Protein AF-A0A3M3AN66-F1 (afdb_monomer_lite)

Secondary structure (DSSP, 8-state):
-HHHHHHHHHHHHHT--S-------GGGHHHHHHHHHHHHHHTTS-S-----------

Foldseek 3Di:
DVQLVVQVVVCVVVVNPADRDGADPDPCRQVVQVVVQVVCCVVVSDVDDDGGDDDDDD

Organism: Pseudomonas syringae pv. maculicola (NCBI:txid59511)

Structure (mmCIF, N/CA/C/O backbone):
data_AF-A0A3M3AN66-F1
#
_entry.id   AF-A0A3M3AN66-F1
#
loop_
_atom_site.group_PDB
_atom_site.id
_atom_site.type_symbol
_atom_site.label_atom_id
_atom_site.label_alt_id
_atom_site.label_comp_id
_atom_site.label_asym_id
_atom_site.label_entity_id
_atom_site.label_seq_id
_atom_site.pdbx_PDB_ins_code
_atom_site.Cartn_x
_atom_site.Cartn_y
_atom_site.Cartn_z
_atom_site.occupancy
_atom_site.B_iso_or_equiv
_atom_site.auth_seq_id
_atom_site.auth_comp_id
_atom_site.auth_asym_id
_atom_site.auth_atom_id
_atom_site.pdbx_PDB_model_num
ATOM 1 N N . SER A 1 1 ? -5.690 8.706 -14.930 1.00 56.84 1 SER A N 1
ATOM 2 C CA . SER A 1 1 ? -6.940 7.912 -14.880 1.00 56.84 1 SER A CA 1
ATOM 3 C C . SER A 1 1 ? -6.737 6.408 -14.694 1.00 56.84 1 SER A C 1
ATOM 5 O O . SER A 1 1 ? -7.561 5.795 -14.040 1.00 56.84 1 SER A O 1
ATOM 7 N N . ALA A 1 2 ? -5.682 5.766 -15.215 1.00 71.75 2 ALA A N 1
ATOM 8 C CA . ALA A 1 2 ? -5.502 4.315 -15.020 1.00 71.75 2 ALA A CA 1
ATOM 9 C C . ALA A 1 2 ? -5.229 3.907 -13.552 1.00 71.75 2 ALA A C 1
ATOM 11 O O . ALA A 1 2 ? -5.708 2.873 -13.093 1.00 71.75 2 ALA A O 1
ATOM 12 N N . THR A 1 3 ? -4.515 4.740 -12.790 1.00 80.31 3 THR A N 1
ATOM 13 C CA . THR A 1 3 ? -4.149 4.476 -11.388 1.00 80.31 3 THR A CA 1
ATOM 14 C C . THR A 1 3 ? -5.340 4.502 -10.425 1.00 80.31 3 THR A C 1
ATOM 16 O O . THR A 1 3 ? -5.420 3.644 -9.550 1.00 80.31 3 THR A O 1
ATOM 19 N N . CYS A 1 4 ? -6.322 5.396 -10.608 1.00 86.38 4 CYS A N 1
A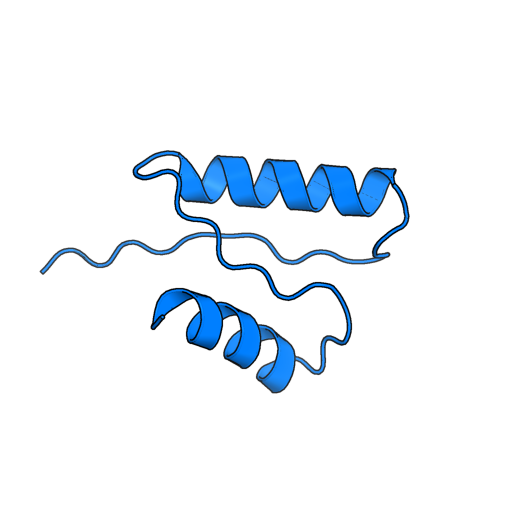TOM 20 C CA . CYS A 1 4 ? -7.540 5.392 -9.781 1.00 86.38 4 CYS A CA 1
ATOM 21 C C . CYS A 1 4 ? -8.430 4.167 -10.040 1.00 86.38 4 CYS A C 1
ATOM 23 O O . CYS A 1 4 ? -9.024 3.631 -9.106 1.00 86.38 4 CYS A O 1
ATOM 25 N N . VAL A 1 5 ? -8.449 3.654 -11.277 1.00 92.44 5 VAL A N 1
ATOM 26 C CA . VAL A 1 5 ? -9.131 2.391 -11.599 1.00 92.44 5 VAL A CA 1
ATOM 27 C C . VAL A 1 5 ? -8.458 1.209 -10.899 1.00 92.44 5 VAL A C 1
ATOM 29 O O . VAL A 1 5 ? -9.157 0.307 -10.445 1.00 92.44 5 VAL A O 1
ATOM 32 N N . ALA A 1 6 ? -7.128 1.205 -10.759 1.00 91.50 6 ALA A N 1
ATOM 33 C CA . ALA A 1 6 ? -6.425 0.154 -10.024 1.00 91.50 6 ALA A CA 1
ATOM 34 C C . ALA A 1 6 ? -6.849 0.108 -8.544 1.00 91.50 6 ALA A C 1
ATOM 36 O O . ALA A 1 6 ? -7.226 -0.959 -8.063 1.00 91.50 6 ALA A O 1
ATOM 37 N N . ALA A 1 7 ? -6.877 1.256 -7.856 1.00 91.62 7 ALA A N 1
ATOM 38 C CA . ALA A 1 7 ? -7.339 1.341 -6.466 1.00 91.62 7 ALA A CA 1
ATOM 39 C C . ALA A 1 7 ? -8.798 0.871 -6.318 1.00 91.62 7 ALA A C 1
ATOM 41 O O . ALA A 1 7 ? -9.095 0.015 -5.485 1.00 91.62 7 ALA A O 1
ATOM 42 N N . GLY A 1 8 ? -9.696 1.349 -7.189 1.00 93.06 8 GLY A N 1
ATOM 43 C CA . GLY A 1 8 ? -11.100 0.931 -7.191 1.00 93.06 8 GLY A CA 1
ATOM 44 C C . GLY A 1 8 ? -11.289 -0.565 -7.464 1.00 93.06 8 GLY A C 1
ATOM 45 O O . GLY A 1 8 ? -12.116 -1.210 -6.823 1.00 93.06 8 GLY A O 1
ATOM 46 N N . ARG A 1 9 ? -10.491 -1.150 -8.368 1.00 95.12 9 ARG A N 1
ATOM 47 C CA . ARG A 1 9 ? -10.519 -2.594 -8.644 1.00 95.12 9 ARG A CA 1
ATOM 48 C C . ARG A 1 9 ? -10.079 -3.422 -7.447 1.00 95.12 9 ARG A C 1
ATOM 50 O O . ARG A 1 9 ? -10.720 -4.427 -7.170 1.00 95.12 9 ARG A O 1
ATOM 57 N N . VAL A 1 10 ? -9.027 -3.016 -6.737 1.00 93.62 10 VAL A N 1
ATOM 58 C CA . VAL A 1 10 ? -8.587 -3.720 -5.523 1.00 93.62 10 VAL A CA 1
ATOM 59 C C . VAL A 1 10 ? -9.688 -3.691 -4.463 1.00 93.62 10 VAL A C 1
ATOM 61 O O . VAL A 1 10 ? -10.037 -4.746 -3.936 1.00 93.62 10 VAL A O 1
ATOM 64 N N . SER A 1 11 ? -10.296 -2.526 -4.212 1.00 94.56 11 SER A N 1
ATOM 65 C CA . SER A 1 11 ? -11.408 -2.411 -3.261 1.00 94.56 11 SER A CA 1
ATOM 66 C C . SER A 1 11 ? -12.604 -3.270 -3.664 1.00 94.56 11 SER A C 1
ATOM 68 O O . SER A 1 11 ? -13.132 -3.999 -2.830 1.00 94.56 11 SER A O 1
ATOM 70 N N . TYR A 1 12 ? -12.992 -3.256 -4.943 1.00 95.56 12 TYR A N 1
ATOM 71 C CA . TYR A 1 12 ? -14.088 -4.084 -5.449 1.00 95.56 12 TYR A CA 1
ATOM 72 C C . TYR A 1 12 ? -13.805 -5.584 -5.295 1.00 95.56 12 TYR A C 1
ATOM 74 O O . TYR A 1 12 ? -14.628 -6.308 -4.743 1.00 95.56 12 TYR A O 1
ATOM 82 N N . CYS A 1 13 ? -12.629 -6.050 -5.730 1.00 96.81 13 CYS A N 1
ATOM 83 C CA . CYS A 1 13 ? -12.252 -7.463 -5.661 1.00 96.81 13 CYS A CA 1
ATOM 84 C C . CYS A 1 13 ? -12.194 -7.999 -4.223 1.00 96.81 13 CYS A C 1
ATOM 86 O O . CYS A 1 13 ? -12.478 -9.172 -4.002 1.00 96.81 13 CYS A O 1
ATOM 88 N N . LEU A 1 14 ? -11.820 -7.157 -3.257 1.00 94.31 14 LEU A N 1
ATOM 89 C CA . LEU A 1 14 ? -11.722 -7.521 -1.841 1.00 94.31 14 LEU A CA 1
ATOM 90 C C . LEU A 1 14 ? -12.986 -7.171 -1.032 1.00 94.31 14 LEU A C 1
ATOM 92 O O . LEU A 1 14 ? -13.023 -7.420 0.170 1.00 94.31 14 LEU A O 1
ATOM 96 N N . GLY A 1 15 ? -14.012 -6.582 -1.657 1.00 93.94 15 GLY A N 1
ATOM 97 C CA . GLY A 1 15 ? -15.239 -6.151 -0.979 1.00 93.94 15 GLY A CA 1
ATOM 98 C C . GLY A 1 15 ? -15.054 -4.985 0.002 1.00 93.94 15 GLY A C 1
ATOM 99 O O . GLY A 1 15 ? -15.894 -4.782 0.877 1.00 93.94 15 GLY A O 1
ATOM 100 N N . LEU A 1 16 ? -13.976 -4.204 -0.120 1.00 94.25 16 LEU A N 1
ATOM 101 C CA . LEU A 1 16 ? -13.674 -3.087 0.778 1.00 94.25 16 LEU A CA 1
ATOM 102 C C . LEU A 1 16 ? -14.574 -1.884 0.467 1.00 94.25 16 LEU A C 1
ATOM 104 O O . LEU A 1 16 ? -14.666 -1.454 -0.680 1.00 94.25 16 LEU A O 1
ATOM 108 N N . GLN A 1 17 ? -15.204 -1.325 1.502 1.00 92.44 17 GLN A N 1
ATOM 109 C CA . GLN A 1 17 ? -16.099 -0.157 1.405 1.00 92.44 17 GLN A CA 1
ATOM 110 C C . GLN A 1 17 ? -15.469 1.137 1.953 1.00 92.44 17 GLN A C 1
ATOM 112 O O . GLN A 1 17 ? -16.135 2.163 2.051 1.00 92.44 17 GLN A O 1
ATOM 117 N N . GLY A 1 18 ? -14.194 1.079 2.347 1.00 90.25 18 GLY A N 1
ATOM 118 C CA . GLY A 1 18 ? -13.428 2.232 2.815 1.00 90.25 18 GLY A CA 1
ATOM 119 C C . GLY A 1 18 ? -12.883 3.106 1.673 1.00 90.25 18 GLY A C 1
ATOM 120 O O . GLY A 1 18 ? -13.181 2.866 0.499 1.00 90.25 18 GLY A O 1
ATOM 121 N N . PRO A 1 19 ? -12.051 4.111 1.995 1.00 90.69 19 PRO A N 1
ATOM 122 C CA . PRO A 1 19 ? -11.476 5.021 1.007 1.00 90.69 19 PRO A CA 1
ATOM 123 C C . PRO A 1 19 ? -10.616 4.284 -0.035 1.00 90.69 19 PRO A C 1
ATOM 125 O O . PRO A 1 19 ? -9.702 3.536 0.309 1.00 90.69 19 PRO A O 1
ATOM 128 N N . ALA A 1 20 ? -10.889 4.527 -1.321 1.00 94.00 20 ALA A N 1
ATOM 129 C CA . ALA A 1 20 ? -10.156 3.958 -2.455 1.00 94.00 20 ALA A CA 1
ATOM 130 C C . ALA A 1 20 ? -9.352 5.054 -3.174 1.00 94.00 20 ALA A C 1
ATOM 132 O O . ALA A 1 20 ? -9.868 5.750 -4.050 1.00 94.00 20 ALA A O 1
ATOM 133 N N . LEU A 1 21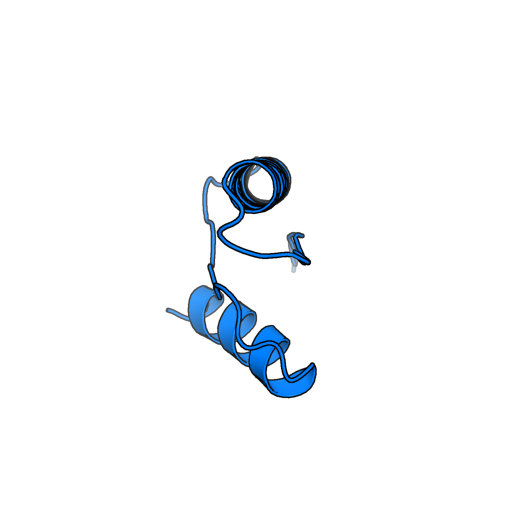 ? -8.087 5.225 -2.782 1.00 93.94 21 LEU A N 1
ATOM 134 C CA . LEU A 1 21 ? -7.231 6.323 -3.237 1.00 93.94 21 LEU A CA 1
ATOM 135 C C . LEU A 1 21 ? -6.088 5.819 -4.122 1.00 93.94 21 LEU A C 1
ATOM 137 O O . LEU A 1 21 ? -5.461 4.803 -3.834 1.00 93.94 21 LEU A O 1
ATOM 141 N N . ALA A 1 22 ? -5.789 6.571 -5.180 1.00 93.94 22 ALA A N 1
ATOM 142 C CA . ALA A 1 22 ? -4.568 6.416 -5.960 1.00 93.94 22 ALA A CA 1
ATOM 143 C C . ALA A 1 22 ? -3.661 7.620 -5.707 1.00 93.94 22 ALA A C 1
ATOM 145 O O . ALA A 1 22 ? -4.076 8.758 -5.924 1.00 93.94 22 ALA A O 1
ATOM 146 N N . ILE A 1 23 ? -2.441 7.352 -5.246 1.00 92.94 23 ILE A N 1
ATOM 147 C CA . ILE A 1 23 ? -1.464 8.370 -4.858 1.00 92.94 23 ILE A CA 1
ATOM 148 C C . ILE A 1 23 ? -0.289 8.298 -5.827 1.00 92.94 23 ILE A C 1
ATOM 150 O O . ILE A 1 23 ? 0.303 7.236 -6.010 1.00 92.94 23 ILE A O 1
ATOM 154 N N . ASP A 1 24 ? 0.027 9.435 -6.439 1.00 92.12 24 ASP A N 1
ATOM 155 C CA . ASP A 1 24 ? 1.180 9.607 -7.314 1.00 92.12 24 ASP A CA 1
ATOM 156 C C . ASP A 1 24 ? 2.005 10.793 -6.814 1.00 92.12 24 ASP A C 1
ATOM 158 O O . ASP A 1 24 ? 1.655 11.958 -7.001 1.00 92.12 24 ASP A O 1
ATOM 162 N N . THR A 1 25 ? 3.090 10.468 -6.120 1.00 91.44 25 THR A N 1
ATOM 163 C CA . THR A 1 25 ? 4.125 11.410 -5.690 1.00 91.44 25 THR A CA 1
ATOM 164 C C . THR A 1 25 ? 5.484 10.997 -6.259 1.00 91.44 25 THR A C 1
ATOM 166 O O . 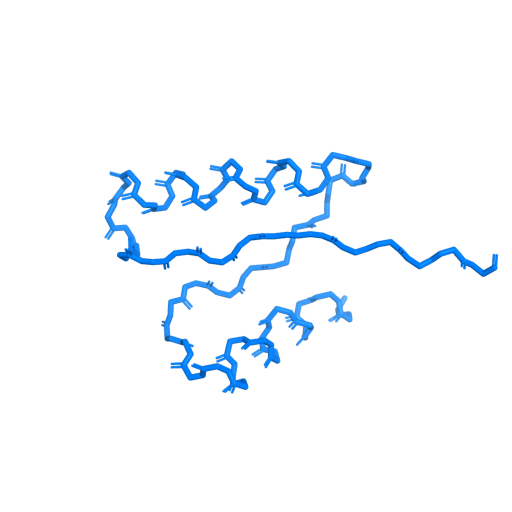THR A 1 25 ? 6.517 11.158 -5.607 1.00 91.44 25 THR A O 1
ATOM 169 N N . ALA A 1 26 ? 5.500 10.418 -7.467 1.00 90.69 26 ALA A N 1
ATOM 170 C CA . ALA A 1 26 ? 6.683 9.828 -8.092 1.00 90.69 26 ALA A CA 1
ATOM 171 C C . ALA A 1 26 ? 7.320 8.718 -7.224 1.00 90.69 26 ALA A C 1
ATOM 173 O O . ALA A 1 26 ? 6.630 7.819 -6.740 1.00 90.69 26 ALA A O 1
ATOM 174 N N . CYS A 1 27 ? 8.639 8.744 -7.019 1.00 91.31 27 CYS A N 1
ATOM 175 C CA . CYS A 1 27 ? 9.390 7.667 -6.361 1.00 91.31 27 CYS A CA 1
ATOM 176 C C . CYS A 1 27 ? 8.989 7.419 -4.896 1.00 91.31 27 CYS A C 1
ATOM 178 O O . CYS A 1 27 ? 9.285 6.357 -4.354 1.00 91.31 27 CYS A O 1
ATOM 180 N N . SER A 1 28 ? 8.328 8.380 -4.245 1.00 94.62 28 SER A N 1
ATOM 181 C CA . SER A 1 28 ? 7.873 8.263 -2.855 1.00 94.62 28 SER A CA 1
ATOM 182 C C . SER A 1 28 ? 6.431 7.768 -2.720 1.00 94.62 28 SER A C 1
ATOM 184 O O . SER A 1 28 ? 5.948 7.645 -1.596 1.00 94.62 28 SER A O 1
ATOM 186 N N . SER A 1 29 ? 5.750 7.447 -3.828 1.00 92.69 29 SER A N 1
ATOM 187 C CA . SER A 1 29 ? 4.312 7.130 -3.836 1.00 92.69 29 SER A CA 1
ATOM 188 C C . SER A 1 29 ? 3.927 6.028 -2.849 1.00 92.69 29 SER A C 1
ATOM 190 O O . SER A 1 29 ? 2.925 6.151 -2.151 1.00 92.69 29 SER A O 1
ATOM 192 N N . SER A 1 30 ? 4.737 4.970 -2.733 1.00 92.25 30 SER A N 1
ATOM 193 C CA . SER A 1 30 ? 4.477 3.864 -1.802 1.00 92.25 30 SER A CA 1
ATOM 194 C C . SER A 1 30 ? 4.586 4.285 -0.333 1.00 92.25 30 SER A C 1
ATOM 196 O O . SER A 1 30 ? 3.755 3.888 0.481 1.00 92.25 30 SER A O 1
ATOM 198 N N . LEU A 1 31 ? 5.567 5.126 0.011 1.00 94.94 31 LEU A N 1
ATOM 199 C CA . LEU A 1 31 ? 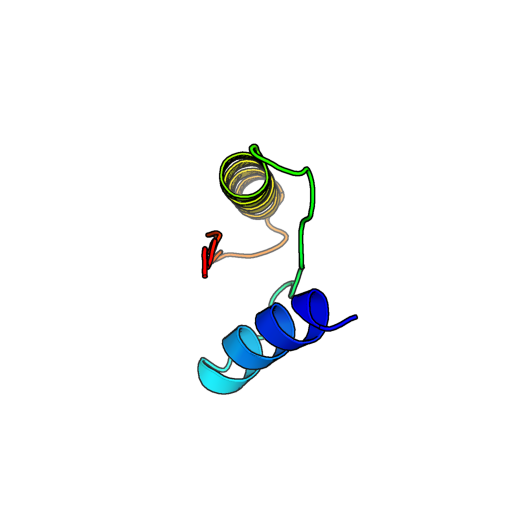5.722 5.665 1.364 1.00 94.94 31 LEU A CA 1
ATOM 200 C C . LEU A 1 31 ? 4.599 6.641 1.714 1.00 94.94 31 LEU A C 1
ATOM 202 O O . LEU A 1 31 ? 4.075 6.589 2.826 1.00 94.94 31 LEU A O 1
ATOM 206 N N . VAL A 1 32 ? 4.197 7.493 0.769 1.00 96.69 32 VAL A N 1
ATOM 207 C CA . VAL A 1 32 ? 3.074 8.416 0.974 1.00 96.69 32 VAL A CA 1
ATOM 208 C C . VAL A 1 32 ? 1.767 7.638 1.135 1.00 96.69 32 VAL A C 1
ATOM 210 O O . VAL A 1 32 ? 1.006 7.937 2.049 1.00 96.69 32 VAL A O 1
ATOM 213 N N . ALA A 1 33 ? 1.540 6.576 0.355 1.00 95.38 33 ALA A N 1
ATOM 214 C CA . ALA A 1 33 ? 0.366 5.718 0.521 1.00 95.38 33 ALA A CA 1
ATOM 215 C C . ALA A 1 33 ? 0.284 5.087 1.919 1.00 95.38 33 ALA A C 1
ATOM 217 O O . ALA A 1 33 ? -0.784 5.075 2.532 1.00 95.38 33 ALA A O 1
ATOM 218 N N . ILE A 1 34 ? 1.412 4.608 2.455 1.00 96.25 34 ILE A N 1
ATOM 219 C CA . ILE A 1 34 ? 1.477 4.083 3.826 1.00 96.25 34 ILE A CA 1
ATOM 220 C C . ILE A 1 34 ? 1.210 5.195 4.846 1.00 96.25 34 ILE A C 1
ATOM 222 O O . ILE A 1 34 ? 0.449 4.990 5.790 1.00 96.25 34 ILE A O 1
ATOM 226 N N . HIS A 1 35 ? 1.803 6.377 4.662 1.00 96.94 35 HIS A N 1
ATOM 227 C CA . HIS A 1 35 ? 1.585 7.516 5.551 1.00 96.94 35 HIS A CA 1
ATOM 228 C C . HIS A 1 35 ? 0.099 7.886 5.646 1.00 96.94 35 HIS A C 1
ATOM 230 O O . HIS A 1 35 ? -0.433 7.971 6.756 1.00 96.94 35 HIS A O 1
ATOM 236 N N . THR A 1 36 ? -0.576 8.018 4.502 1.00 96.06 36 THR A N 1
ATOM 237 C CA . THR A 1 36 ? -2.007 8.333 4.421 1.00 96.06 36 THR A CA 1
ATOM 238 C C . THR A 1 36 ? -2.869 7.235 5.045 1.00 96.06 36 THR A C 1
ATOM 240 O O . THR A 1 36 ? -3.810 7.538 5.771 1.00 96.06 36 THR A O 1
ATOM 243 N N . ALA A 1 37 ? -2.534 5.958 4.842 1.00 96.31 37 ALA A N 1
ATOM 244 C CA . ALA A 1 37 ? -3.245 4.851 5.484 1.00 96.31 37 ALA A CA 1
ATOM 245 C C . ALA A 1 37 ? -3.131 4.895 7.014 1.00 96.31 37 ALA A C 1
ATOM 247 O O . ALA A 1 37 ? -4.126 4.746 7.722 1.00 96.31 37 ALA A O 1
ATOM 248 N N . CYS A 1 38 ? -1.933 5.155 7.539 1.00 96.88 38 CYS A N 1
ATOM 249 C CA . CYS A 1 38 ? -1.733 5.316 8.973 1.00 96.88 38 CYS A CA 1
ATOM 250 C C . CYS A 1 38 ? -2.492 6.532 9.527 1.00 96.88 38 CYS A C 1
ATOM 252 O O . CYS A 1 38 ? -2.956 6.491 10.664 1.00 96.88 38 CYS A O 1
ATOM 254 N N . GLU A 1 39 ? -2.602 7.616 8.757 1.00 97.25 39 GLU A N 1
ATOM 255 C CA . GLU A 1 39 ? -3.390 8.789 9.139 1.00 97.25 39 GLU A CA 1
ATOM 256 C C . GLU A 1 39 ? -4.885 8.470 9.192 1.00 97.25 39 GLU A C 1
ATOM 258 O O . GLU A 1 39 ? -5.502 8.719 10.221 1.00 97.25 39 GLU A O 1
ATOM 263 N N . ALA A 1 40 ? -5.434 7.807 8.171 1.00 95.38 40 ALA A N 1
ATOM 264 C CA . ALA A 1 40 ? -6.839 7.394 8.137 1.00 95.38 40 ALA A CA 1
ATOM 265 C C . ALA A 1 40 ? -7.211 6.458 9.303 1.00 95.38 40 ALA A C 1
ATOM 267 O O . ALA A 1 40 ? -8.283 6.589 9.895 1.00 95.38 40 ALA A O 1
ATOM 268 N N . LEU A 1 41 ? -6.307 5.547 9.685 1.00 96.25 41 LEU A N 1
ATOM 269 C CA . LEU A 1 41 ? -6.480 4.696 10.868 1.00 96.25 41 LEU A CA 1
ATOM 270 C C . LEU A 1 41 ? -6.482 5.515 12.170 1.00 96.25 41 LEU A C 1
ATOM 272 O O . LEU A 1 41 ? -7.320 5.286 13.038 1.00 96.25 41 LEU A O 1
ATOM 276 N N . ARG A 1 42 ? -5.568 6.486 12.317 1.00 96.81 42 ARG A N 1
ATOM 277 C CA . ARG A 1 42 ? -5.502 7.357 13.509 1.00 96.81 42 ARG A CA 1
ATOM 278 C C . ARG A 1 42 ? -6.716 8.277 13.628 1.00 96.81 42 ARG A C 1
ATOM 280 O O . ARG A 1 42 ? -7.199 8.496 14.736 1.00 96.81 42 ARG A O 1
ATOM 287 N N . SER A 1 43 ? -7.208 8.784 12.503 1.00 96.25 43 SER A N 1
ATOM 288 C CA . SER A 1 43 ? -8.395 9.640 12.426 1.00 96.25 43 SER A CA 1
ATOM 289 C C . SER A 1 43 ? -9.706 8.865 12.593 1.00 96.25 43 SER A C 1
ATOM 291 O O . SER A 1 43 ? -10.752 9.486 12.736 1.00 96.25 43 SER A O 1
ATOM 293 N N . ASN A 1 44 ? -9.659 7.526 12.655 1.00 93.88 44 ASN A N 1
ATOM 294 C CA . ASN A 1 44 ? -10.826 6.635 12.663 1.00 93.88 44 ASN A CA 1
ATOM 295 C C . ASN A 1 44 ? -11.703 6.746 11.397 1.00 93.88 44 ASN A C 1
ATOM 297 O O . ASN A 1 44 ? -12.864 6.339 11.420 1.00 93.88 44 ASN A O 1
ATOM 301 N N . ASP A 1 45 ? -11.144 7.219 10.278 1.00 93.12 45 ASP A N 1
ATOM 302 C CA . ASP A 1 45 ? -11.832 7.236 8.976 1.00 93.12 45 ASP A CA 1
ATOM 303 C C . ASP A 1 45 ? -12.018 5.811 8.425 1.00 93.12 45 ASP A C 1
ATOM 305 O O . ASP A 1 45 ? -1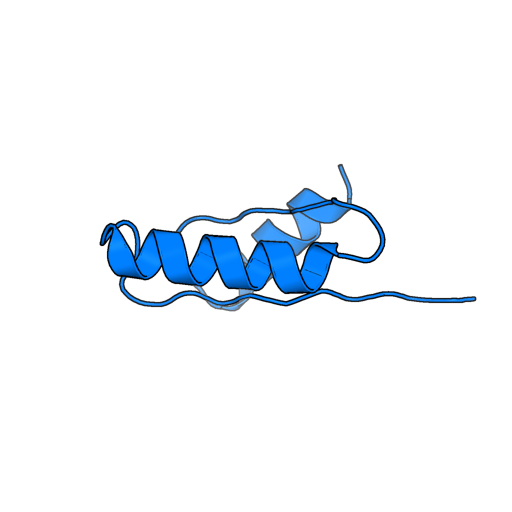2.953 5.523 7.677 1.00 93.12 45 ASP A O 1
ATOM 309 N N . CYS A 1 46 ? -11.127 4.892 8.806 1.00 92.44 46 CYS A N 1
ATOM 310 C CA . CYS A 1 46 ? -11.244 3.464 8.535 1.00 92.44 46 CYS A CA 1
ATOM 311 C C . CYS A 1 46 ? -10.674 2.636 9.693 1.00 92.44 46 CYS A C 1
ATOM 313 O O . CYS A 1 46 ? -9.762 3.076 10.387 1.00 92.44 46 CYS A O 1
ATOM 315 N N . GLN A 1 47 ? -11.174 1.411 9.871 1.00 93.31 47 GLN A N 1
ATOM 316 C CA . GLN A 1 47 ? -10.658 0.462 10.874 1.00 93.31 47 GLN A CA 1
ATOM 317 C C . GLN A 1 47 ? -9.577 -0.476 10.318 1.00 93.31 47 GLN A C 1
ATOM 319 O O . GLN A 1 47 ? -8.862 -1.133 11.070 1.00 93.31 47 GLN A O 1
ATOM 324 N N . LEU A 1 48 ? -9.472 -0.546 8.992 1.00 93.12 48 LEU A N 1
ATOM 325 C CA . LEU A 1 48 ? -8.510 -1.351 8.257 1.00 93.12 48 LEU A CA 1
ATOM 326 C C . LEU A 1 48 ? -8.099 -0.570 7.010 1.00 93.12 48 LEU A C 1
ATOM 328 O O . LEU A 1 48 ? -8.961 -0.046 6.304 1.00 93.12 48 LEU A O 1
ATOM 332 N N . ALA A 1 49 ? -6.799 -0.524 6.731 1.00 95.94 49 ALA A N 1
ATOM 333 C CA . ALA A 1 49 ? -6.255 0.146 5.559 1.00 95.94 49 ALA A CA 1
ATOM 334 C C . ALA A 1 49 ? -5.297 -0.783 4.807 1.00 95.94 49 ALA A C 1
ATOM 336 O O . ALA A 1 49 ? -4.474 -1.468 5.415 1.00 95.94 49 ALA A O 1
ATOM 337 N N . LEU A 1 50 ? -5.401 -0.785 3.478 1.00 93.19 50 LEU A N 1
ATOM 338 C CA . LEU A 1 50 ? -4.493 -1.487 2.575 1.00 93.19 50 LEU A CA 1
ATOM 339 C C . LEU A 1 50 ? -3.719 -0.441 1.772 1.00 93.19 50 LEU A C 1
ATOM 341 O O . L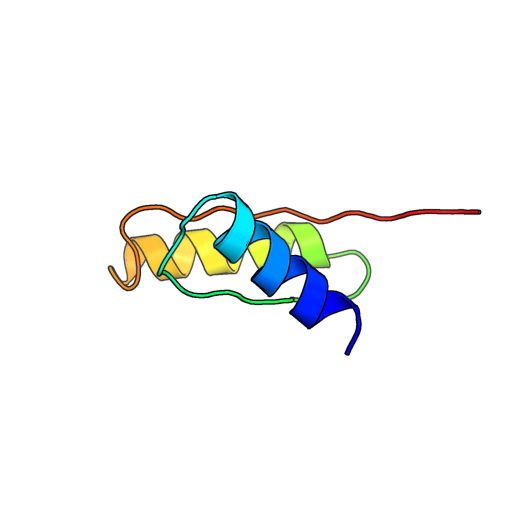EU A 1 50 ? -4.322 0.363 1.065 1.00 93.19 50 LEU A O 1
ATOM 345 N N . ALA A 1 51 ? -2.392 -0.447 1.892 1.00 94.88 51 ALA A N 1
ATOM 346 C CA . ALA A 1 51 ? -1.510 0.514 1.236 1.00 94.88 51 ALA A CA 1
ATOM 347 C C . ALA A 1 51 ? -0.331 -0.187 0.562 1.00 94.88 51 ALA A C 1
ATOM 349 O O . ALA A 1 51 ? 0.211 -1.162 1.081 1.00 94.88 51 ALA A O 1
ATOM 350 N N . GLY A 1 52 ? 0.081 0.333 -0.591 1.00 89.75 52 GLY A N 1
ATOM 351 C CA . GLY A 1 52 ? 1.204 -0.183 -1.361 1.00 89.75 52 GLY A CA 1
ATOM 352 C C . GLY A 1 52 ? 1.420 0.611 -2.645 1.00 89.75 52 GLY A C 1
ATOM 353 O O . GLY A 1 52 ? 0.686 1.550 -2.943 1.00 89.75 52 GLY A O 1
ATOM 354 N N . GLY A 1 53 ? 2.435 0.225 -3.412 1.00 90.81 53 GLY A N 1
ATOM 355 C CA . GLY A 1 53 ? 2.732 0.801 -4.720 1.00 90.81 53 GLY A CA 1
ATOM 356 C C . GLY A 1 53 ? 3.406 -0.233 -5.613 1.00 90.81 53 GLY A C 1
ATOM 357 O O . GLY A 1 53 ? 4.070 -1.142 -5.118 1.00 90.81 53 GLY A O 1
ATOM 358 N N . VAL A 1 54 ? 3.220 -0.101 -6.924 1.00 90.31 54 VAL A N 1
ATOM 359 C CA . VAL A 1 54 ? 3.822 -0.984 -7.927 1.00 90.31 54 VAL A CA 1
ATOM 360 C C . VAL A 1 54 ? 4.490 -0.143 -9.008 1.00 90.31 54 VAL A C 1
ATOM 362 O O . VAL A 1 54 ? 3.914 0.832 -9.483 1.00 90.31 54 VAL A O 1
ATOM 365 N N . THR A 1 55 ? 5.697 -0.545 -9.399 1.00 89.62 55 THR A N 1
ATOM 366 C CA . THR A 1 55 ? 6.428 -0.006 -10.548 1.00 89.62 55 THR A CA 1
ATOM 367 C C . THR A 1 55 ? 6.680 -1.152 -11.509 1.00 89.62 55 THR A C 1
ATOM 369 O O . THR A 1 55 ? 7.214 -2.186 -11.113 1.00 89.62 55 THR A O 1
ATOM 372 N N . VAL A 1 56 ? 6.302 -0.963 -12.770 1.00 88.62 56 VAL A N 1
ATOM 373 C CA . VAL A 1 56 ? 6.640 -1.881 -13.859 1.00 88.62 56 VAL A CA 1
ATOM 374 C C . VAL A 1 56 ? 7.636 -1.153 -14.752 1.00 88.62 56 VAL A C 1
ATOM 376 O O . VAL A 1 56 ? 7.282 -0.148 -15.367 1.00 88.62 56 VAL A O 1
ATOM 379 N N . MET A 1 57 ? 8.883 -1.625 -14.779 1.00 80.25 57 MET A N 1
ATOM 380 C CA . MET A 1 57 ? 9.859 -1.217 -15.791 1.00 80.25 57 MET A CA 1
ATOM 381 C C . MET A 1 57 ? 9.747 -2.173 -16.987 1.00 80.25 57 MET A C 1
ATOM 383 O O . MET A 1 57 ? 9.651 -3.381 -16.755 1.00 80.25 57 MET A O 1
ATOM 387 N N . PRO A 1 58 ? 9.708 -1.659 -18.228 1.00 57.41 58 PRO A N 1
ATOM 388 C CA . PRO A 1 58 ? 9.859 -2.483 -19.421 1.00 57.41 58 PRO A CA 1
ATOM 389 C C . PRO A 1 58 ? 11.272 -3.068 -19.539 1.00 57.41 58 PRO A C 1
ATOM 391 O O . PRO A 1 58 ? 12.220 -2.465 -18.980 1.00 57.41 58 PRO A O 1
#

InterPro domains:
  IPR014030 Beta-ketoacyl synthase-like, N-terminal domain [PF00109] (2-57)
  IPR016039 Thiolase-like [G3DSA:3.40.47.10] (2-57)
  IPR016039 Thiolase-like [SSF53901] (4-57)
  IPR018201 Beta-ketoacyl synthase, active site [PS00606] (18-34)
  IPR020841 Polyketide synthase, beta-ketoacyl synthase domain [PS52004] (1-58)
  IPR050091 Polyketide and Nonribosomal Peptide Biosynthesis Enzymes [PTHR43775] (1-57)

Radius of gyration: 11.66 Å; chains: 1; bounding box: 26×19×33 Å

Sequence (58 aa):
SATCVAAGRVSYCLGLQGPALAIDTACSSSLVAIHTACEALRSNDCQLALAGGVTVMP

pLDDT: mean 91.44, std 7.8, range [56.84, 97.25]